Protein AF-A0A0A6VP02-F1 (afdb_monomer)

Organism: NCBI:txid136273

Sequence (66 aa):
MVVQWLTSTDHKTIGYMYLITSFAFFCIAGVMALLIRAELFEPGMQILETKEQYNQLFTMHGTLML

Secondary structure (DSSP, 8-state):
-HHHHHT---HHHHHHHHHHHHHHHHHHHHHHHHHHHHHTSSSS-SS-S-HHHHHHHHHHHHHH--

Mean predicted aligned error: 8.21 Å

Nearest PDB structures (foldseek):
  8hcr-assembly1_M  TM=4.974E-01  e=8.739E+00  Mycobacterium tuberculosis variant bovis BCG

Solvent-accessible surface area (backbone atoms only — not comparable to full-atom values): 3914 Å² total; per-residue (Å²): 118,70,65,57,67,79,68,52,85,50,67,67,62,50,48,52,54,49,52,56,51,52,52,53,37,46,52,54,26,48,52,45,50,49,52,59,51,57,42,68,71,52,101,57,81,77,80,52,96,44,75,65,59,52,53,51,50,54,51,51,30,56,64,50,74,107

pLDDT: mean 79.05, std 10.44, range [57.56, 91.88]

Radius of gyration: 17.41 Å; Cα contacts (8 Å, |Δi|>4): 29; chains: 1; bounding box: 41×17×40 Å

Structure (mmCIF, N/CA/C/O backbone):
data_AF-A0A0A6VP02-F1
#
_entry.id   AF-A0A0A6VP02-F1
#
loop_
_atom_site.group_PDB
_atom_site.id
_atom_site.type_symbol
_atom_site.label_atom_id
_atom_site.label_alt_id
_atom_site.label_comp_id
_atom_site.label_asym_id
_atom_site.label_entity_id
_atom_site.label_seq_id
_atom_site.pdbx_PDB_ins_code
_atom_site.Cartn_x
_atom_site.Cartn_y
_atom_site.Cartn_z
_atom_site.occupancy
_atom_site.B_iso_or_equiv
_atom_site.auth_seq_id
_atom_site.auth_comp_id
_atom_site.auth_asym_id
_atom_site.auth_atom_id
_atom_site.pdbx_PDB_model_num
ATOM 1 N N . MET A 1 1 ? 16.063 -13.745 -20.943 1.00 61.09 1 MET A N 1
ATOM 2 C CA . MET A 1 1 ? 14.763 -13.056 -20.777 1.00 61.09 1 MET A CA 1
ATOM 3 C C . MET A 1 1 ? 14.583 -12.484 -19.372 1.00 61.09 1 MET A C 1
ATOM 5 O O . MET A 1 1 ? 14.498 -11.274 -19.266 1.00 61.09 1 MET A O 1
ATOM 9 N N . VAL A 1 2 ? 14.621 -13.286 -18.299 1.00 62.22 2 VAL A N 1
ATOM 10 C CA . VAL A 1 2 ? 14.421 -12.790 -16.913 1.00 62.22 2 VAL A CA 1
ATOM 11 C C . VAL A 1 2 ? 15.552 -11.872 -16.409 1.00 62.22 2 VAL A C 1
ATOM 13 O O . VAL A 1 2 ? 15.284 -10.856 -15.778 1.00 62.22 2 VAL A O 1
ATOM 16 N N . VAL A 1 3 ? 16.813 -12.164 -16.750 1.00 64.81 3 VAL A N 1
ATOM 17 C CA . VAL A 1 3 ? 17.984 -11.383 -16.288 1.00 64.81 3 VAL A CA 1
ATOM 18 C C . VAL A 1 3 ? 17.978 -9.938 -16.806 1.00 64.81 3 VAL A C 1
ATOM 20 O O . VAL A 1 3 ? 18.385 -9.030 -16.092 1.00 64.81 3 VAL A O 1
ATOM 23 N N . GLN A 1 4 ? 17.460 -9.697 -18.016 1.00 64.31 4 GLN A N 1
ATOM 24 C CA . GLN A 1 4 ? 17.376 -8.338 -18.565 1.00 64.31 4 GLN A CA 1
ATOM 25 C C . GLN A 1 4 ? 16.344 -7.469 -17.847 1.00 64.31 4 GLN A C 1
ATOM 27 O O . GLN A 1 4 ? 16.543 -6.269 -17.796 1.00 64.31 4 GLN A O 1
ATOM 32 N N . TRP A 1 5 ? 15.276 -8.045 -17.286 1.00 65.31 5 TRP A N 1
ATOM 33 C CA . TRP A 1 5 ? 14.320 -7.298 -16.461 1.00 65.31 5 TRP A CA 1
ATOM 34 C C . TRP A 1 5 ? 14.890 -7.007 -15.070 1.00 65.31 5 TRP A C 1
ATOM 36 O O . TRP A 1 5 ? 14.724 -5.907 -14.560 1.00 65.31 5 TRP A O 1
ATOM 46 N N . LEU A 1 6 ? 15.614 -7.966 -14.484 1.00 67.81 6 LEU A N 1
ATOM 47 C CA . LEU A 1 6 ? 16.204 -7.824 -13.149 1.00 67.81 6 LEU A CA 1
ATOM 48 C C . LEU A 1 6 ? 17.405 -6.858 -13.109 1.00 67.81 6 LEU A C 1
ATOM 50 O O . LEU A 1 6 ? 17.665 -6.237 -12.085 1.00 67.81 6 LEU A O 1
ATOM 54 N N . THR A 1 7 ? 18.140 -6.740 -14.217 1.00 72.94 7 THR A N 1
ATOM 55 C CA . THR A 1 7 ? 19.326 -5.873 -14.366 1.00 72.94 7 THR A CA 1
ATOM 56 C C . THR A 1 7 ? 19.079 -4.726 -15.360 1.00 72.94 7 THR A C 1
ATOM 58 O O . THR A 1 7 ? 20.019 -4.088 -15.829 1.00 72.94 7 THR A O 1
ATOM 61 N N . SER A 1 8 ? 17.820 -4.442 -15.714 1.00 74.00 8 SER A N 1
ATOM 62 C CA . SER A 1 8 ? 17.511 -3.347 -16.642 1.00 74.00 8 SER A CA 1
ATOM 63 C C . SER A 1 8 ? 17.820 -1.999 -15.992 1.00 74.00 8 SER A C 1
ATOM 65 O O . SER A 1 8 ? 17.324 -1.709 -14.909 1.00 74.00 8 SER A O 1
ATOM 67 N N . THR A 1 9 ? 18.604 -1.153 -16.660 1.00 78.56 9 THR A N 1
ATOM 68 C CA . THR A 1 9 ? 18.890 0.234 -16.239 1.00 78.56 9 THR A CA 1
ATOM 69 C C . THR A 1 9 ? 18.000 1.266 -16.936 1.00 78.56 9 THR A C 1
ATOM 71 O O . THR A 1 9 ? 18.092 2.462 -16.663 1.00 78.56 9 THR A O 1
ATOM 74 N N . ASP A 1 10 ? 17.127 0.822 -17.842 1.00 83.00 10 ASP A N 1
ATOM 7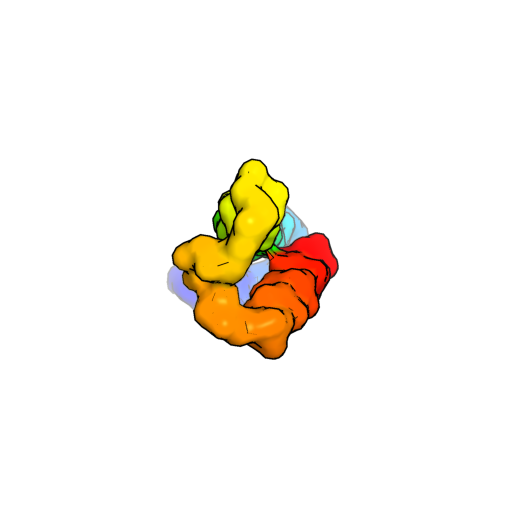5 C CA . ASP A 1 10 ? 16.196 1.689 -18.556 1.00 83.00 10 ASP A CA 1
ATOM 76 C C . ASP A 1 10 ? 15.063 2.183 -17.635 1.00 83.00 10 ASP A C 1
ATOM 78 O O . ASP A 1 10 ? 14.318 1.396 -17.045 1.00 83.00 10 ASP A O 1
ATOM 82 N N . HIS A 1 11 ? 14.903 3.508 -17.545 1.00 84.25 11 HIS A N 1
ATOM 83 C CA . HIS A 1 11 ? 13.936 4.162 -16.654 1.00 84.25 11 HIS A CA 1
ATOM 84 C C . HIS A 1 11 ? 12.472 3.864 -17.012 1.00 84.25 11 HIS A C 1
ATOM 86 O O . HIS A 1 11 ? 11.616 3.900 -16.130 1.00 84.25 11 HIS A O 1
ATOM 92 N N . LYS A 1 12 ? 12.163 3.543 -18.277 1.00 81.00 12 LYS A N 1
ATOM 93 C CA . LYS A 1 12 ? 10.810 3.128 -18.681 1.00 81.00 12 LYS A CA 1
ATOM 94 C C . LYS A 1 12 ? 10.490 1.733 -18.154 1.00 81.00 12 LYS A C 1
ATOM 96 O O . LYS A 1 12 ? 9.415 1.526 -17.598 1.00 81.00 12 LYS A O 1
ATOM 101 N N . THR A 1 13 ? 11.432 0.798 -18.268 1.00 82.06 13 THR A N 1
ATOM 102 C CA . THR A 1 13 ? 11.275 -0.573 -17.755 1.00 82.06 13 THR A CA 1
ATOM 103 C C . THR A 1 13 ? 11.140 -0.585 -16.232 1.00 82.06 13 THR A C 1
ATOM 105 O O . THR A 1 13 ? 10.198 -1.178 -15.707 1.00 82.06 13 THR A O 1
ATOM 108 N N . ILE A 1 14 ? 12.011 0.147 -15.529 1.00 84.44 14 ILE A N 1
ATOM 109 C CA . ILE A 1 14 ? 11.929 0.311 -14.070 1.00 84.44 14 ILE A CA 1
ATOM 110 C C . ILE A 1 14 ? 10.605 0.987 -13.684 1.00 84.44 14 ILE A C 1
ATOM 112 O O . ILE A 1 14 ? 9.920 0.521 -12.778 1.00 84.44 14 ILE A O 1
ATOM 116 N N . GLY A 1 15 ? 10.190 2.029 -14.411 1.00 86.44 15 GLY A N 1
ATOM 117 C CA . GLY A 1 15 ? 8.917 2.713 -14.175 1.00 86.44 15 GLY A CA 1
ATOM 118 C C . GLY A 1 15 ? 7.709 1.775 -14.237 1.00 86.44 15 GLY A C 1
ATOM 119 O O . GLY A 1 15 ? 6.869 1.803 -13.338 1.00 86.44 15 GLY A O 1
ATOM 120 N N . TYR A 1 16 ? 7.641 0.888 -15.236 1.00 87.19 16 TYR A N 1
ATOM 121 C CA . TYR A 1 16 ? 6.574 -0.115 -15.313 1.00 87.19 16 TYR A CA 1
ATOM 122 C C . TYR A 1 16 ? 6.629 -1.127 -14.163 1.00 87.19 16 TYR A C 1
ATOM 124 O O . TYR A 1 16 ? 5.585 -1.456 -13.604 1.00 87.19 16 TYR A O 1
ATOM 132 N N . MET A 1 17 ? 7.821 -1.585 -13.766 1.00 85.12 17 MET A N 1
ATOM 133 C CA . MET A 1 17 ? 7.985 -2.501 -12.628 1.00 85.12 17 MET A CA 1
ATOM 134 C C . MET A 1 17 ? 7.484 -1.879 -11.319 1.00 85.12 17 MET A C 1
ATOM 136 O O . MET A 1 17 ? 6.755 -2.536 -10.573 1.00 85.12 17 MET A O 1
ATOM 140 N N . TYR A 1 18 ? 7.815 -0.611 -11.062 1.00 88.62 18 TYR A N 1
ATOM 141 C CA . TYR A 1 18 ? 7.330 0.118 -9.888 1.00 88.62 18 TYR A CA 1
ATOM 142 C C . TYR A 1 18 ? 5.818 0.322 -9.933 1.00 88.62 18 TYR A C 1
ATOM 144 O O . TYR A 1 18 ? 5.149 0.033 -8.949 1.00 88.62 18 TYR A O 1
ATOM 152 N N . LEU A 1 19 ? 5.260 0.742 -11.071 1.00 89.69 19 LEU A N 1
ATOM 153 C CA . LEU A 1 19 ? 3.820 0.981 -11.199 1.00 89.69 19 LEU A CA 1
ATOM 154 C C . LEU A 1 19 ? 3.020 -0.304 -10.944 1.00 89.69 19 LEU A C 1
ATOM 156 O O . LEU A 1 19 ? 2.073 -0.294 -10.161 1.00 89.69 19 LEU A O 1
ATOM 160 N N . ILE A 1 20 ? 3.443 -1.424 -11.537 1.00 90.19 20 ILE A N 1
ATOM 161 C CA . ILE A 1 20 ? 2.809 -2.732 -11.324 1.00 90.19 20 ILE A CA 1
ATOM 162 C C . ILE A 1 20 ? 2.905 -3.146 -9.850 1.00 90.19 20 ILE A C 1
ATOM 164 O O . ILE A 1 20 ? 1.912 -3.576 -9.266 1.00 90.19 20 ILE A O 1
ATOM 168 N N . THR A 1 21 ? 4.081 -2.987 -9.239 1.00 89.62 21 THR A N 1
ATOM 169 C CA . THR A 1 21 ? 4.316 -3.376 -7.842 1.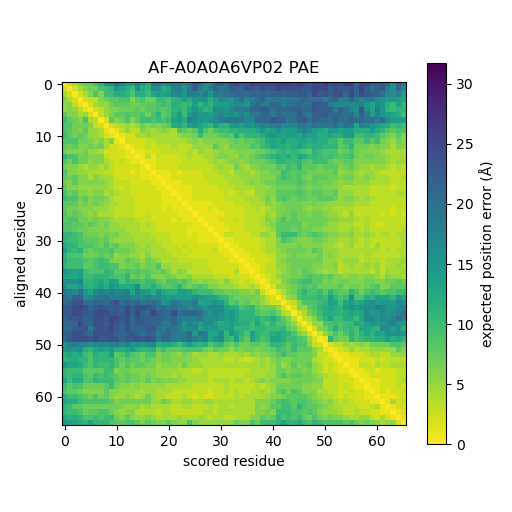00 89.62 21 THR A CA 1
ATOM 170 C C . THR A 1 21 ? 3.494 -2.518 -6.878 1.00 89.62 21 THR A C 1
ATOM 172 O O . THR A 1 21 ? 2.763 -3.057 -6.050 1.00 89.62 21 THR A O 1
ATOM 175 N N . SER A 1 22 ? 3.527 -1.191 -7.023 1.00 90.62 22 SER A N 1
ATOM 176 C CA . SER A 1 22 ? 2.738 -0.260 -6.210 1.00 90.62 22 SER A CA 1
ATOM 177 C C . SER A 1 22 ? 1.235 -0.471 -6.383 1.00 90.62 22 SER A C 1
ATOM 179 O O . SER A 1 22 ? 0.505 -0.421 -5.400 1.00 90.62 22 SER A O 1
ATOM 181 N N . PHE A 1 23 ? 0.754 -0.763 -7.596 1.00 90.75 23 PHE A N 1
ATOM 182 C CA . PHE A 1 23 ? -0.662 -1.059 -7.823 1.00 90.75 23 PHE A CA 1
ATOM 183 C C . P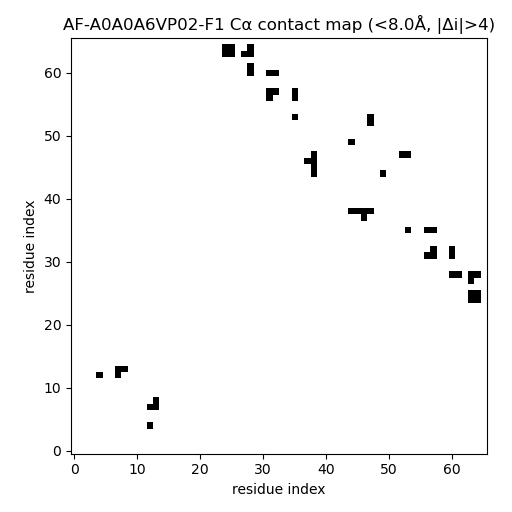HE A 1 23 ? -1.093 -2.379 -7.164 1.0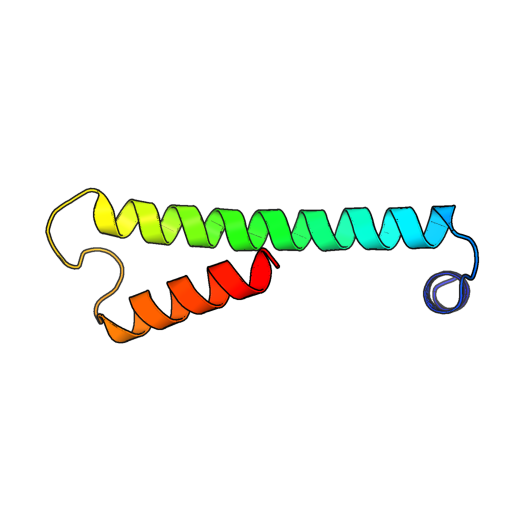0 90.75 23 PHE A C 1
ATOM 185 O O . PHE A 1 23 ? -2.172 -2.455 -6.579 1.00 90.75 23 PHE A O 1
ATOM 192 N N . ALA A 1 24 ? -0.239 -3.406 -7.189 1.00 91.88 24 ALA A N 1
ATOM 193 C CA . ALA A 1 24 ? -0.505 -4.660 -6.488 1.00 91.88 24 ALA A CA 1
ATOM 194 C C . ALA A 1 24 ? -0.611 -4.449 -4.967 1.00 91.88 24 ALA A C 1
ATOM 196 O O . ALA A 1 24 ? -1.582 -4.892 -4.348 1.00 91.88 24 ALA A O 1
ATOM 197 N N . PHE A 1 25 ? 0.337 -3.719 -4.369 1.00 89.62 25 PHE A N 1
ATOM 198 C CA . PHE A 1 25 ? 0.289 -3.376 -2.945 1.00 89.62 25 PHE A CA 1
ATOM 199 C C . PHE A 1 25 ? -0.885 -2.455 -2.596 1.00 89.62 25 PHE A C 1
ATOM 201 O O . PHE A 1 25 ? -1.512 -2.651 -1.557 1.00 89.62 25 PHE A O 1
ATOM 208 N N . PHE A 1 26 ? -1.264 -1.537 -3.488 1.00 90.38 26 PHE A N 1
ATOM 209 C CA . PHE A 1 26 ? -2.457 -0.704 -3.340 1.00 90.38 26 PHE A CA 1
ATOM 210 C C . PHE A 1 26 ? -3.738 -1.541 -3.240 1.00 90.38 26 PHE A C 1
ATOM 212 O O . PHE A 1 26 ? -4.565 -1.290 -2.365 1.00 90.38 26 PHE A O 1
ATOM 219 N N . CYS A 1 27 ? -3.898 -2.571 -4.077 1.00 91.81 27 CYS A N 1
ATOM 220 C CA . CYS A 1 27 ? -5.042 -3.477 -3.976 1.00 91.81 27 CYS A CA 1
ATOM 221 C C . CYS A 1 27 ? -5.047 -4.249 -2.648 1.00 91.81 27 CYS A C 1
ATOM 223 O O . CYS A 1 27 ? -6.093 -4.350 -2.009 1.00 91.81 27 CYS A O 1
ATOM 225 N N . ILE A 1 28 ? -3.891 -4.753 -2.202 1.00 90.44 28 ILE A N 1
ATOM 226 C CA . ILE A 1 28 ? -3.765 -5.494 -0.935 1.00 90.44 28 ILE A CA 1
ATOM 227 C C . ILE A 1 28 ? -4.104 -4.590 0.257 1.00 90.44 28 ILE A C 1
ATOM 229 O O . ILE A 1 28 ? -4.932 -4.949 1.097 1.00 90.44 28 ILE A O 1
ATOM 233 N N . ALA A 1 29 ? -3.515 -3.395 0.306 1.00 88.75 29 ALA A N 1
ATOM 234 C CA . ALA A 1 29 ? -3.808 -2.408 1.334 1.00 88.75 29 ALA A CA 1
ATOM 235 C C . ALA A 1 29 ? -5.284 -1.978 1.282 1.00 88.75 29 ALA A C 1
ATOM 237 O O . ALA A 1 29 ? -5.922 -1.865 2.326 1.00 88.75 29 ALA A O 1
ATOM 238 N N . GLY A 1 30 ? -5.858 -1.807 0.088 1.00 88.56 30 GLY A N 1
ATOM 239 C CA . GLY A 1 30 ? -7.271 -1.483 -0.109 1.00 88.56 30 GLY A CA 1
ATOM 240 C C . GLY A 1 30 ? -8.216 -2.539 0.470 1.00 88.56 30 GLY A C 1
ATOM 241 O O . GLY A 1 30 ? -9.164 -2.189 1.172 1.00 88.56 30 GLY A O 1
ATOM 242 N N . VAL A 1 31 ? -7.926 -3.827 0.262 1.00 88.56 31 VAL A N 1
ATOM 243 C CA . VAL A 1 31 ? -8.698 -4.928 0.866 1.00 88.56 31 VAL A CA 1
ATOM 244 C C . VAL A 1 31 ? -8.586 -4.906 2.392 1.00 88.56 31 VAL A C 1
ATOM 246 O O . VAL A 1 31 ? -9.603 -5.017 3.074 1.00 88.56 31 VAL A O 1
ATOM 249 N N . MET A 1 32 ? -7.388 -4.685 2.947 1.00 85.00 32 MET A N 1
ATOM 250 C CA . MET A 1 32 ? -7.221 -4.527 4.399 1.00 85.00 32 MET A CA 1
ATOM 251 C C . MET A 1 32 ? -8.019 -3.334 4.952 1.00 85.00 32 MET A C 1
ATOM 253 O O . MET A 1 32 ? -8.615 -3.438 6.021 1.00 85.00 32 MET A O 1
ATOM 257 N N . ALA A 1 33 ? -8.108 -2.227 4.208 1.00 86.19 33 ALA A N 1
ATOM 258 C CA . ALA A 1 33 ? -8.930 -1.072 4.577 1.00 86.19 3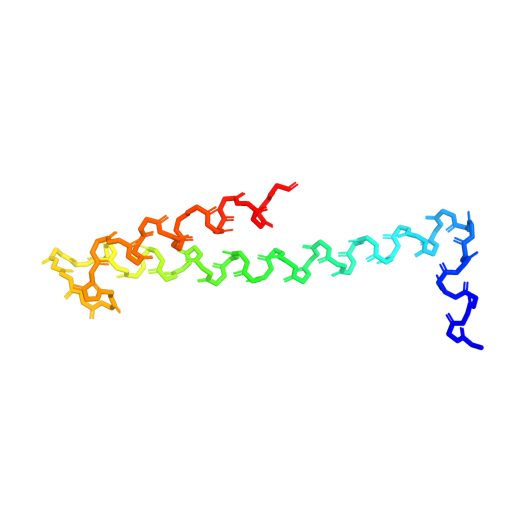3 ALA A CA 1
ATOM 259 C C . ALA A 1 33 ? -10.426 -1.415 4.627 1.00 86.19 33 ALA A C 1
ATOM 261 O O . ALA A 1 33 ? -11.135 -0.967 5.530 1.00 86.19 33 ALA A O 1
ATOM 262 N N . LEU A 1 34 ? -10.908 -2.208 3.664 1.00 85.50 34 LEU A N 1
ATOM 263 C CA . LEU A 1 34 ? -12.296 -2.669 3.639 1.00 85.50 34 LEU A CA 1
ATOM 264 C C . LEU A 1 34 ? -12.604 -3.580 4.827 1.00 85.50 34 LEU A C 1
ATOM 266 O O . LEU A 1 34 ? -13.665 -3.427 5.419 1.00 85.50 34 LEU A O 1
ATOM 270 N N . LEU A 1 35 ? -11.675 -4.457 5.222 1.00 81.50 35 LEU A N 1
ATOM 271 C CA . LEU A 1 35 ? -11.827 -5.288 6.421 1.00 81.50 35 LEU A CA 1
ATOM 272 C C . LEU A 1 35 ? -11.937 -4.430 7.688 1.00 81.50 35 LEU A C 1
ATOM 274 O O . LEU A 1 35 ? -12.886 -4.589 8.446 1.00 81.50 35 LEU A O 1
ATOM 278 N N . ILE A 1 36 ? -11.048 -3.447 7.867 1.00 82.00 36 ILE A N 1
ATOM 279 C CA . ILE A 1 36 ? -11.105 -2.495 8.995 1.00 82.00 36 ILE A CA 1
ATOM 280 C C . ILE A 1 36 ? -12.446 -1.746 9.028 1.00 82.00 36 ILE A C 1
ATOM 282 O O . ILE A 1 36 ? -13.009 -1.502 10.093 1.00 82.00 36 ILE A O 1
ATOM 286 N N . ARG A 1 37 ? -12.962 -1.352 7.859 1.00 82.62 37 ARG A N 1
ATOM 287 C CA . ARG A 1 37 ? -14.249 -0.653 7.742 1.00 82.62 37 ARG A CA 1
ATOM 288 C C . ARG A 1 37 ? -15.440 -1.578 7.989 1.00 82.62 37 ARG A C 1
ATOM 290 O O . ARG A 1 37 ? -16.418 -1.112 8.562 1.00 82.62 37 ARG A O 1
ATOM 297 N N . ALA A 1 38 ? -15.350 -2.847 7.596 1.00 80.62 38 ALA A N 1
ATOM 298 C CA . ALA A 1 38 ? -16.380 -3.852 7.839 1.00 80.62 38 ALA A CA 1
ATOM 299 C C . ALA A 1 38 ? -16.527 -4.170 9.337 1.00 80.62 38 ALA A C 1
ATOM 301 O O . ALA A 1 38 ? -17.652 -4.248 9.816 1.00 80.62 38 ALA A O 1
ATOM 302 N N . GLU A 1 39 ? -15.427 -4.235 10.097 1.00 71.88 39 GLU A N 1
ATOM 303 C CA . GLU A 1 39 ? -15.475 -4.365 11.569 1.00 71.88 39 GLU A CA 1
ATOM 304 C C . GLU A 1 39 ? -16.219 -3.225 12.257 1.00 71.88 39 GLU A C 1
ATOM 306 O O . GLU A 1 39 ? -16.842 -3.412 13.294 1.00 71.88 39 GLU A O 1
ATOM 311 N N . LEU A 1 40 ? -16.104 -2.015 11.710 1.00 73.94 40 LEU A N 1
ATOM 312 C CA . LEU A 1 40 ? -16.636 -0.804 12.325 1.00 73.94 40 LEU A CA 1
ATOM 313 C C . LEU A 1 40 ? -18.076 -0.494 11.882 1.00 73.94 40 LEU A C 1
ATOM 315 O O . LEU A 1 40 ? -18.606 0.554 12.252 1.00 73.94 40 LEU A O 1
ATOM 319 N N . PHE A 1 41 ? -18.685 -1.360 11.062 1.00 72.75 41 PHE A N 1
ATOM 320 C CA . PHE A 1 41 ? -20.025 -1.156 10.507 1.00 72.75 41 PHE A CA 1
ATOM 321 C C . PHE A 1 41 ? -21.136 -1.371 11.546 1.00 72.75 41 PHE A C 1
ATOM 323 O O . PHE A 1 41 ? -22.130 -0.648 11.530 1.00 72.75 41 PHE A O 1
ATOM 330 N N . GLU A 1 42 ? -20.947 -2.294 12.493 1.00 65.56 42 GLU A N 1
ATOM 331 C CA . GLU A 1 42 ? -21.855 -2.513 13.622 1.00 65.56 42 GLU A CA 1
ATOM 332 C C . GLU A 1 42 ? -21.093 -2.526 14.959 1.00 65.56 42 GLU A C 1
ATOM 334 O O . GLU A 1 42 ? -19.958 -2.996 15.030 1.00 65.56 42 GLU A O 1
ATOM 339 N N . PRO A 1 43 ? -21.689 -2.014 16.052 1.00 57.56 43 PRO A N 1
ATOM 340 C CA . PRO A 1 43 ? -21.059 -2.025 17.366 1.00 57.56 43 PRO A CA 1
ATOM 341 C C . PRO A 1 43 ? -20.997 -3.452 17.941 1.00 57.56 43 PRO A C 1
ATOM 343 O O . PRO A 1 43 ? -21.973 -3.971 18.475 1.00 57.56 43 PRO A O 1
ATOM 346 N N . GLY A 1 44 ? -19.820 -4.070 17.863 1.00 61.66 44 GLY A N 1
ATOM 347 C CA . GLY A 1 44 ? -19.517 -5.401 18.397 1.00 61.66 44 GLY A CA 1
ATOM 348 C C . GLY A 1 44 ? -18.336 -6.021 17.645 1.00 61.66 44 GLY A C 1
ATOM 349 O O . GLY A 1 44 ? -18.093 -5.667 16.500 1.00 61.66 44 GLY A O 1
ATOM 350 N N . MET A 1 45 ? -17.573 -6.922 18.269 1.00 61.59 45 MET A N 1
ATOM 351 C CA . MET A 1 45 ? -16.530 -7.674 17.551 1.00 61.59 45 MET A CA 1
ATOM 352 C C . MET A 1 45 ? -17.223 -8.711 16.662 1.00 61.59 45 MET A C 1
ATOM 354 O O . MET A 1 45 ? -17.724 -9.707 17.183 1.00 61.59 45 MET A O 1
ATOM 358 N N . GLN A 1 46 ? -17.324 -8.444 15.358 1.00 58.97 46 GLN A N 1
ATOM 359 C CA . GLN A 1 46 ? -17.999 -9.338 14.410 1.00 58.97 46 GLN A CA 1
ATOM 360 C C . GLN A 1 46 ? -17.016 -10.148 13.559 1.00 58.97 46 GLN A C 1
ATOM 362 O O . GLN A 1 46 ? -17.243 -11.342 13.375 1.00 58.97 46 GLN A O 1
ATOM 367 N N . ILE A 1 47 ? -15.949 -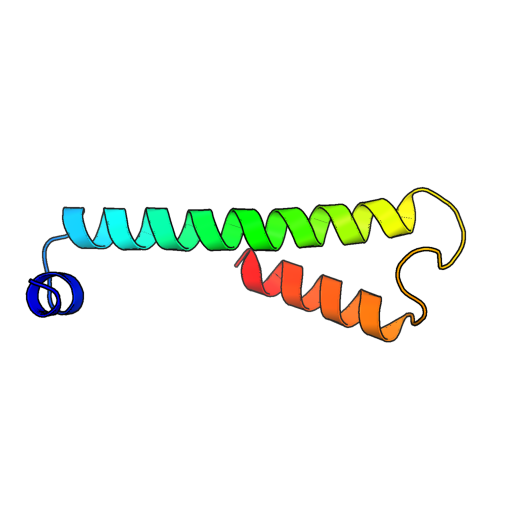9.531 13.032 1.00 59.06 47 ILE A N 1
ATOM 368 C CA . ILE A 1 47 ? -15.059 -10.174 12.051 1.00 59.06 47 ILE A CA 1
ATOM 369 C C . ILE A 1 47 ? -13.649 -10.435 12.650 1.00 59.06 47 ILE A C 1
ATOM 371 O O . ILE A 1 47 ? -12.984 -11.396 12.258 1.00 59.06 47 ILE A O 1
ATOM 375 N N . LEU A 1 48 ? -13.234 -9.690 13.683 1.00 60.84 48 LEU A N 1
ATOM 376 C CA . LEU A 1 48 ? -11.978 -9.869 14.419 1.00 60.84 48 LEU A CA 1
ATOM 377 C C . LEU A 1 48 ? -12.285 -10.145 15.894 1.00 60.84 48 LEU A C 1
ATOM 379 O O . LEU A 1 48 ? -12.717 -9.264 16.637 1.00 60.84 48 LEU A O 1
ATOM 383 N N . GLU A 1 49 ? -12.004 -11.371 16.338 1.00 58.81 49 GLU A N 1
ATOM 384 C CA . GLU A 1 49 ? -12.274 -11.834 17.709 1.00 58.81 49 GLU A CA 1
ATOM 385 C C . GLU A 1 49 ? -11.447 -11.100 18.783 1.00 58.81 49 GLU A C 1
ATOM 387 O O . GLU A 1 49 ? -11.829 -11.086 19.952 1.00 58.81 49 GLU A O 1
ATOM 392 N N . THR A 1 50 ? -10.313 -10.482 18.414 1.00 67.12 50 THR A N 1
ATOM 393 C CA . THR A 1 50 ? -9.370 -9.866 19.364 1.00 67.12 50 THR A CA 1
ATOM 394 C C . THR A 1 50 ? -8.904 -8.477 18.911 1.00 67.12 50 THR A C 1
ATOM 396 O O . THR A 1 50 ? -8.421 -8.299 17.792 1.00 67.12 50 THR A O 1
ATOM 399 N N . LYS A 1 51 ? -8.941 -7.488 19.822 1.00 70.81 51 LYS A N 1
ATOM 400 C CA . LYS A 1 51 ? -8.458 -6.101 19.599 1.00 70.81 51 LYS A CA 1
ATOM 401 C C . LYS A 1 51 ? -7.007 -6.012 19.105 1.00 70.81 51 LYS A C 1
ATOM 403 O O . LYS A 1 51 ? -6.648 -5.077 18.396 1.00 70.81 51 LYS A O 1
ATOM 408 N N . GLU A 1 52 ? -6.171 -6.971 19.482 1.00 76.00 52 GLU A N 1
ATOM 409 C CA . GLU A 1 52 ? -4.777 -7.057 19.041 1.00 76.00 52 GLU A CA 1
ATOM 410 C C . GLU A 1 52 ? -4.664 -7.297 17.530 1.00 76.00 52 GLU A C 1
ATOM 412 O O . GLU A 1 52 ? -3.860 -6.655 16.857 1.00 76.00 52 GLU A O 1
ATOM 417 N N . GLN A 1 53 ? -5.528 -8.151 16.983 1.00 73.88 53 GLN A N 1
ATOM 418 C CA . GLN A 1 53 ? -5.540 -8.487 15.565 1.00 73.88 53 GLN A CA 1
ATOM 419 C C . GLN A 1 53 ? -6.003 -7.288 14.721 1.00 73.88 53 GLN A C 1
ATOM 421 O O . GLN A 1 53 ? -5.438 -7.035 13.661 1.00 73.88 53 GLN A O 1
ATOM 426 N N . TYR A 1 54 ? -6.931 -6.471 15.239 1.00 79.56 54 TYR A N 1
ATOM 427 C CA . TYR A 1 54 ? -7.297 -5.180 14.637 1.00 79.56 54 TYR A CA 1
ATOM 428 C C . TYR A 1 54 ? -6.120 -4.198 14.609 1.00 79.56 54 TYR A C 1
ATOM 430 O O . TYR A 1 54 ? -5.841 -3.600 13.570 1.00 79.56 54 TYR A O 1
ATOM 438 N N . ASN A 1 55 ? -5.389 -4.062 15.720 1.00 81.38 55 ASN A N 1
ATOM 439 C CA . ASN A 1 55 ? -4.221 -3.181 15.779 1.00 81.38 55 ASN A CA 1
ATOM 440 C C . ASN A 1 55 ? -3.119 -3.625 14.805 1.00 81.38 55 ASN A C 1
ATOM 442 O O . ASN A 1 55 ? -2.548 -2.783 14.116 1.00 81.38 55 ASN A O 1
ATOM 446 N N . GLN A 1 56 ? -2.857 -4.930 14.689 1.00 84.25 56 GLN A N 1
ATOM 447 C CA . GLN A 1 56 ? -1.902 -5.457 13.710 1.00 84.25 56 GLN A CA 1
ATOM 448 C C . GLN A 1 56 ? -2.345 -5.179 12.270 1.00 84.25 56 GLN A C 1
ATOM 450 O O . GLN A 1 56 ? -1.536 -4.732 11.458 1.00 84.25 56 GLN A O 1
ATOM 455 N N . LEU A 1 57 ? -3.624 -5.395 11.952 1.00 84.50 57 LEU A N 1
ATOM 456 C CA . LEU A 1 57 ? -4.164 -5.175 10.609 1.00 84.50 57 LEU A CA 1
ATOM 457 C C . LEU A 1 57 ? -4.128 -3.686 10.229 1.00 84.50 57 LEU A C 1
ATOM 459 O O . LEU A 1 57 ? -3.776 -3.349 9.100 1.00 84.50 57 LEU A O 1
ATOM 463 N N . PHE A 1 58 ? -4.389 -2.795 11.190 1.00 81.75 58 PHE A N 1
ATOM 464 C CA . PHE A 1 58 ? -4.251 -1.348 11.028 1.00 81.75 58 PHE A CA 1
ATOM 465 C C . PHE A 1 58 ? -2.798 -0.920 10.779 1.00 81.75 58 PHE A C 1
ATOM 467 O O . PHE A 1 58 ? -2.533 -0.150 9.854 1.00 81.75 58 PHE A O 1
ATOM 474 N N . THR A 1 59 ? -1.841 -1.439 11.556 1.00 86.81 59 THR A N 1
ATOM 475 C CA . THR A 1 59 ? -0.415 -1.144 11.349 1.00 86.81 59 THR A CA 1
ATOM 476 C C . THR A 1 59 ? 0.076 -1.675 10.004 1.00 86.81 59 THR A C 1
ATOM 478 O O . THR A 1 59 ? 0.718 -0.933 9.265 1.00 86.81 59 THR A O 1
ATOM 481 N N . MET A 1 60 ? -0.276 -2.914 9.645 1.00 86.94 60 MET A N 1
ATOM 482 C CA . MET A 1 60 ? 0.115 -3.524 8.370 1.00 86.94 60 MET A CA 1
ATOM 483 C C . MET A 1 60 ? -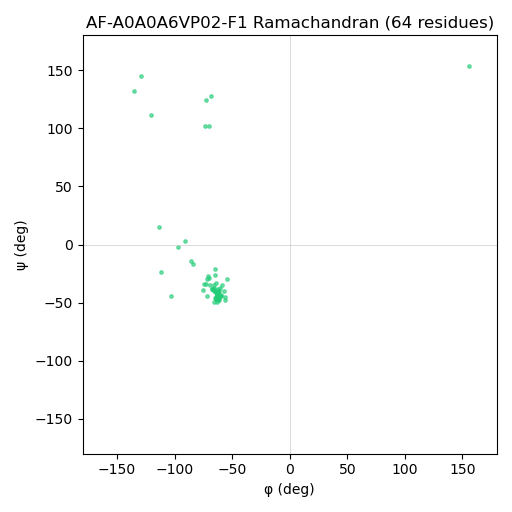0.470 -2.770 7.173 1.00 86.94 60 MET A C 1
ATOM 485 O O . MET A 1 60 ? 0.249 -2.485 6.215 1.00 86.94 60 MET A O 1
ATOM 489 N N . HIS A 1 61 ? -1.741 -2.369 7.247 1.00 89.12 61 HIS A N 1
ATOM 490 C CA . HIS A 1 61 ? -2.368 -1.517 6.241 1.00 89.12 61 HIS A CA 1
ATOM 491 C C . HIS A 1 61 ? -1.595 -0.204 6.040 1.00 89.12 61 HIS A C 1
ATOM 493 O O . HIS A 1 61 ? -1.274 0.149 4.906 1.00 89.12 61 HIS A O 1
ATOM 499 N N . GLY A 1 62 ? -1.241 0.479 7.136 1.00 83.75 62 GLY A N 1
ATOM 500 C CA . GLY A 1 62 ? -0.467 1.721 7.090 1.00 83.75 62 GLY A CA 1
ATOM 501 C C . GLY A 1 62 ? 0.926 1.540 6.485 1.00 83.75 62 GLY A C 1
ATOM 502 O O . GLY A 1 62 ? 1.354 2.368 5.688 1.00 83.75 62 GLY A O 1
ATOM 503 N N . THR A 1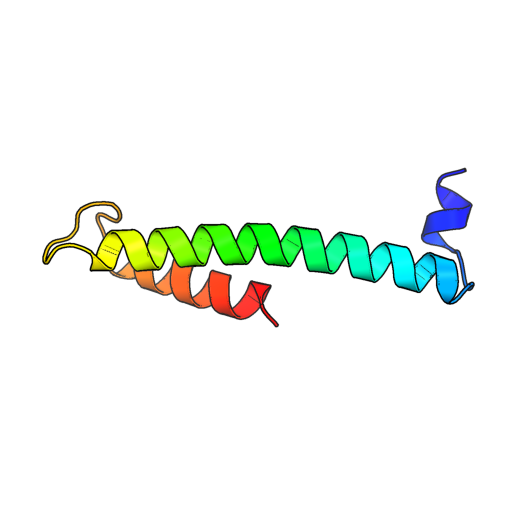 63 ? 1.612 0.438 6.798 1.00 89.19 63 THR A N 1
ATOM 504 C CA . THR A 1 63 ? 2.934 0.140 6.221 1.00 89.19 63 THR A CA 1
ATOM 505 C C . THR A 1 63 ? 2.890 -0.246 4.745 1.00 89.19 63 THR A C 1
ATOM 507 O O . THR A 1 63 ? 3.867 -0.022 4.049 1.00 89.19 63 THR A O 1
ATOM 510 N N . LEU A 1 64 ? 1.782 -0.816 4.256 1.00 89.06 64 LEU A N 1
ATOM 511 C CA . LEU A 1 64 ? 1.628 -1.206 2.848 1.00 89.06 64 LEU A CA 1
ATOM 512 C C . LEU A 1 64 ? 1.183 -0.046 1.944 1.00 89.06 64 LEU A C 1
ATOM 514 O O . LEU A 1 64 ? 1.282 -0.158 0.724 1.00 89.06 64 LEU A O 1
ATOM 518 N N . MET A 1 65 ? 0.667 1.043 2.524 1.00 84.81 65 MET A N 1
ATOM 519 C CA . MET A 1 65 ? 0.340 2.277 1.798 1.00 84.81 65 MET A CA 1
ATOM 520 C C . MET A 1 65 ? 1.523 3.244 1.648 1.00 84.81 65 MET A C 1
ATOM 522 O O . MET A 1 65 ? 1.412 4.193 0.870 1.00 84.81 65 MET A O 1
ATOM 526 N N . LEU A 1 66 ? 2.601 3.034 2.408 1.00 78.19 66 LEU A N 1
ATOM 527 C C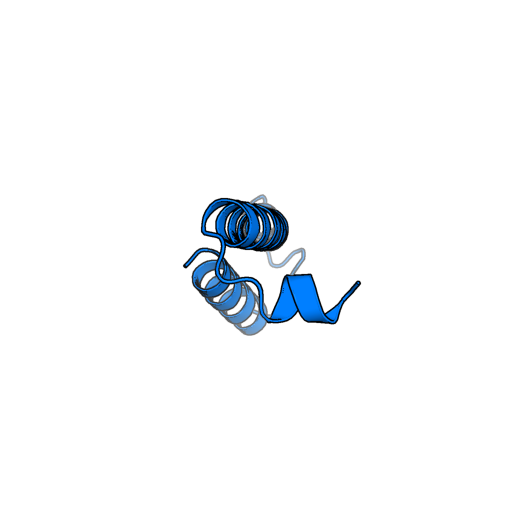A . LEU A 1 66 ? 3.810 3.864 2.447 1.00 78.19 66 LEU A CA 1
ATOM 528 C C . LEU A 1 66 ? 4.848 3.363 1.436 1.00 78.19 66 LEU A C 1
ATOM 530 O O . LEU A 1 66 ? 5.419 4.222 0.729 1.00 78.19 66 LEU A O 1
#

InterPro domains:
  IPR000883 Cytochrome c oxidase subunit I [PF00115] (14-66)
  IPR000883 Cytochrome c oxidase subunit I [PR01165] (4-29)
  IPR000883 Cytochrome c oxidase subunit I [PR01165] (52-66)
  IPR000883 Cytochrome c oxidase subunit I [PTHR10422] (2-65)
  IPR023616 Cytochrome c oxidase-like, subunit I domain [PS50855] (1-66)
  IPR036927 Cytochrome c oxidase-like, subunit I superfamily [G3DSA:1.20.210.10] (1-66)
  IPR036927 Cytochrome c oxidase-like, subunit I superfamily [SSF81442] (3-66)

Foldseek 3Di:
DVVCLVPPPDPVSVVVVVVVQLVVLVVVLVVLVVVLVVCVPDPDRDPDPDPVVSVVSVVVSVVSND